Protein AF-A0A7J6S6G5-F1 (afdb_monomer_lite)

InterPro domains:
  IPR013087 Zinc finger C2H2-type [PF12874] (70-92)
  IPR013087 Zinc finger C2H2-type [PS00028] (72-93)
  IPR013087 Zinc finger C2H2-type [PS50157] (70-93)
  IPR013087 Zinc finger C2H2-type [SM00355] (70-93)
  IPR036236 Zinc finger C2H2 superfamily [SSF57667] (46-92)

pLDDT: mean 81.52, std 15.36, range [35.28, 95.06]

Foldseek 3Di:
DDDPDDDDDPPDDVDDPVVLVVLVVCCVPPNVVPDDPDCPPPPSHPVVRLCVQLVVQWDWADDVPDQIWIAGNVPGDIHNDPVVSVVCCSVPVSVRSHD

Secondary structure (DSSP, 8-state):
-------------SS-HHHHHHHHHHHHHHTGGGSPS--TT-TT-GGG-TTHHHHHTEEEE--TTS--EEEETTT--EESSHHHHHHHHHHH--GGG--

Structure (mmCIF, N/CA/C/O backbone):
data_AF-A0A7J6S6G5-F1
#
_entry.id   AF-A0A7J6S6G5-F1
#
loop_
_atom_site.group_PDB
_atom_site.id
_atom_site.type_symbol
_atom_site.label_atom_id
_atom_site.label_alt_id
_atom_site.label_comp_id
_atom_site.label_asym_id
_atom_site.label_entity_id
_atom_site.label_seq_id
_atom_site.pdbx_PDB_ins_code
_atom_site.Cartn_x
_atom_site.Cartn_y
_atom_site.Cartn_z
_atom_site.occupancy
_atom_site.B_iso_or_equiv
_atom_site.auth_seq_id
_atom_site.auth_comp_id
_atom_site.auth_asym_id
_atom_site.auth_atom_id
_atom_site.pdbx_PDB_model_num
ATOM 1 N N . MET A 1 1 ? -22.182 -30.661 12.945 1.00 35.28 1 MET A N 1
ATOM 2 C CA . MET A 1 1 ? -20.725 -30.632 12.694 1.00 35.28 1 MET A CA 1
ATOM 3 C C . MET A 1 1 ? -20.298 -29.187 12.521 1.00 35.28 1 MET A C 1
ATOM 5 O O . MET A 1 1 ? -20.645 -28.551 11.533 1.00 35.28 1 MET A O 1
ATOM 9 N N . SER A 1 2 ? -19.656 -28.654 13.553 1.00 39.12 2 SER A N 1
ATOM 10 C CA . SER A 1 2 ? -19.273 -27.253 13.703 1.00 39.12 2 SER A CA 1
ATOM 11 C C . SER A 1 2 ? -18.146 -26.888 12.735 1.00 39.12 2 SER A C 1
ATOM 13 O O . SER A 1 2 ? -17.039 -27.393 12.880 1.00 39.12 2 SER A O 1
ATOM 15 N N . HIS A 1 3 ? -18.412 -25.997 11.780 1.00 38.56 3 HIS A N 1
ATOM 16 C CA . HIS A 1 3 ? -17.368 -25.346 10.987 1.00 38.56 3 HIS A CA 1
ATOM 17 C C . HIS A 1 3 ? -17.272 -23.875 11.415 1.00 38.56 3 HIS A C 1
ATOM 19 O O . HIS A 1 3 ? -18.235 -23.126 11.230 1.00 38.56 3 HIS A O 1
ATOM 25 N N . PRO A 1 4 ? -16.157 -23.434 12.021 1.00 43.66 4 PRO A N 1
ATOM 26 C CA . PRO A 1 4 ? -15.964 -22.040 12.380 1.00 43.66 4 PRO A CA 1
ATOM 27 C C . PRO A 1 4 ? -15.517 -21.237 11.146 1.00 43.66 4 PRO A C 1
ATOM 29 O O . PRO A 1 4 ? -14.546 -21.590 10.491 1.00 43.66 4 PRO A O 1
ATOM 32 N N . ARG A 1 5 ? -16.255 -20.156 10.853 1.00 45.47 5 ARG A N 1
ATOM 33 C CA . ARG A 1 5 ? -15.902 -18.984 10.019 1.00 45.47 5 ARG A CA 1
ATOM 34 C C . ARG A 1 5 ? -14.916 -19.234 8.864 1.00 45.47 5 ARG A C 1
ATOM 36 O O . ARG A 1 5 ? -13.709 -19.064 9.008 1.00 45.47 5 ARG A O 1
ATOM 43 N N . GLY A 1 6 ? -15.475 -19.513 7.688 1.00 46.81 6 GLY A N 1
ATOM 44 C CA . GLY A 1 6 ? -14.751 -19.473 6.422 1.00 46.81 6 GLY A CA 1
ATOM 45 C C . GLY A 1 6 ? -14.297 -18.056 6.059 1.00 46.81 6 GLY A C 1
ATOM 46 O O . GLY A 1 6 ? -15.107 -17.139 5.945 1.00 46.81 6 GLY A O 1
ATOM 47 N N . TYR A 1 7 ? -12.995 -17.905 5.838 1.00 44.66 7 TYR A N 1
ATOM 48 C CA . TYR A 1 7 ? -12.431 -16.890 4.954 1.00 44.66 7 TYR A CA 1
ATOM 49 C C . TYR A 1 7 ? -11.289 -17.573 4.192 1.00 44.66 7 TYR A C 1
ATOM 51 O O . TYR A 1 7 ? -10.181 -17.704 4.705 1.00 44.66 7 TYR A O 1
ATOM 59 N N . SER A 1 8 ? -11.576 -18.110 3.002 1.00 51.06 8 SER A N 1
ATOM 60 C CA . SER A 1 8 ? -10.533 -18.618 2.109 1.00 51.06 8 SER A CA 1
ATOM 61 C C . SER A 1 8 ? -9.860 -17.423 1.443 1.00 51.06 8 SER A C 1
ATOM 63 O O . SER A 1 8 ? -10.502 -16.711 0.671 1.00 51.06 8 SER A O 1
ATOM 65 N N . TYR A 1 9 ? -8.587 -17.181 1.738 1.00 52.59 9 TYR A N 1
ATOM 66 C CA . TYR A 1 9 ? -7.818 -16.135 1.075 1.00 52.59 9 TYR A CA 1
ATOM 67 C C . TYR A 1 9 ? -6.739 -16.771 0.198 1.00 52.59 9 TYR A C 1
ATOM 69 O O . TYR A 1 9 ? -5.636 -17.056 0.652 1.00 52.59 9 TYR A O 1
ATOM 77 N N . THR A 1 10 ? -7.079 -17.041 -1.062 1.00 55.69 10 THR A N 1
ATOM 78 C CA . THR A 1 10 ? -6.125 -17.453 -2.098 1.00 55.69 10 THR A CA 1
ATOM 79 C C . THR A 1 10 ? -5.953 -16.308 -3.089 1.00 55.69 10 THR A C 1
ATOM 81 O O . THR A 1 10 ? -6.544 -16.315 -4.162 1.00 55.69 10 THR A O 1
ATOM 84 N N . PHE A 1 11 ? -5.141 -15.317 -2.731 1.00 54.75 11 PHE A N 1
ATOM 85 C CA . PHE A 1 11 ? -4.551 -14.391 -3.701 1.00 54.75 11 PHE A CA 1
ATOM 86 C C . PHE A 1 11 ? -3.042 -14.430 -3.518 1.00 54.75 11 PHE A C 1
ATOM 88 O O . PHE A 1 11 ? -2.425 -13.581 -2.881 1.00 54.75 11 PHE A O 1
ATOM 95 N N . GLN A 1 12 ? -2.450 -15.508 -4.023 1.00 59.81 12 GLN A N 1
ATOM 96 C CA . GLN A 1 12 ? -1.023 -15.757 -3.907 1.00 59.81 12 GLN A CA 1
ATOM 97 C C . GLN A 1 12 ? -0.307 -15.079 -5.081 1.00 59.81 12 GLN A C 1
ATOM 99 O O . GLN A 1 12 ? 0.031 -15.709 -6.081 1.00 59.81 12 GLN A O 1
ATOM 104 N N . HIS A 1 13 ? -0.109 -13.763 -4.980 1.00 66.00 13 HIS A N 1
ATOM 105 C CA . HIS A 1 13 ? 0.804 -13.053 -5.877 1.00 66.00 13 HIS A CA 1
ATOM 106 C C . HIS A 1 13 ? 2.224 -13.605 -5.699 1.00 66.00 13 HIS A C 1
ATOM 108 O O . HIS A 1 13 ? 2.631 -13.962 -4.592 1.00 66.00 13 HIS A O 1
ATOM 114 N N . ARG A 1 14 ? 2.997 -13.688 -6.793 1.00 74.00 14 ARG A N 1
ATOM 115 C CA . ARG A 1 14 ? 4.347 -14.284 -6.758 1.00 74.00 14 ARG A CA 1
ATOM 116 C C . ARG A 1 14 ? 5.344 -13.483 -5.912 1.00 74.00 14 ARG A C 1
ATOM 118 O O . ARG A 1 14 ? 6.322 -14.051 -5.436 1.00 74.00 14 ARG A O 1
ATOM 125 N N . CYS A 1 15 ? 5.110 -12.184 -5.725 1.00 81.62 15 CYS A N 1
ATOM 126 C CA . CYS A 1 15 ? 5.975 -11.316 -4.934 1.00 81.62 15 CYS A CA 1
ATOM 127 C C . CYS A 1 15 ? 5.529 -11.296 -3.467 1.00 81.62 15 CYS A C 1
ATOM 129 O O . CYS A 1 15 ? 4.449 -10.802 -3.143 1.00 81.62 15 CYS A O 1
ATOM 131 N N . ASN A 1 16 ? 6.374 -11.795 -2.562 1.00 88.25 16 ASN A N 1
ATOM 132 C CA . ASN A 1 16 ? 6.104 -11.738 -1.128 1.00 88.25 16 ASN A CA 1
ATOM 133 C C . ASN A 1 16 ? 6.202 -10.290 -0.619 1.00 88.25 16 ASN A C 1
ATOM 135 O O . ASN A 1 16 ? 7.257 -9.662 -0.706 1.00 88.25 16 ASN A O 1
ATOM 139 N N . ARG A 1 17 ? 5.114 -9.787 -0.032 1.00 87.44 17 ARG A N 1
ATOM 140 C CA . ARG A 1 17 ? 4.999 -8.411 0.470 1.00 87.44 17 ARG A CA 1
ATOM 141 C C . ARG A 1 17 ? 6.022 -8.059 1.551 1.00 87.44 17 ARG A C 1
ATOM 143 O O . ARG A 1 17 ? 6.647 -7.003 1.489 1.00 87.44 17 ARG A O 1
ATOM 150 N N . GLY A 1 18 ? 6.221 -8.939 2.533 1.00 89.88 18 GLY A N 1
ATOM 151 C CA . GLY A 1 18 ? 7.179 -8.715 3.622 1.00 89.88 18 GLY A CA 1
ATOM 152 C C . GLY A 1 18 ? 8.627 -8.656 3.123 1.00 89.88 18 GLY A C 1
ATOM 153 O O . GLY A 1 18 ? 9.409 -7.805 3.557 1.00 89.88 18 GLY A O 1
ATOM 154 N N . ILE A 1 19 ? 8.963 -9.513 2.155 1.00 90.19 19 ILE A N 1
ATOM 155 C CA . ILE A 1 19 ? 10.266 -9.495 1.483 1.00 90.19 19 ILE A CA 1
ATOM 156 C C . ILE A 1 19 ? 10.405 -8.223 0.645 1.00 90.19 19 ILE A C 1
ATOM 158 O O . ILE A 1 19 ? 11.401 -7.526 0.802 1.00 90.19 19 ILE A O 1
ATOM 162 N N . SER A 1 20 ? 9.407 -7.867 -0.170 1.00 91.31 20 SER A N 1
ATOM 163 C CA . SER A 1 20 ? 9.411 -6.626 -0.963 1.00 91.31 20 SER A CA 1
ATOM 164 C C . SER A 1 20 ? 9.632 -5.394 -0.082 1.00 91.31 20 SER A C 1
ATOM 166 O O . SER A 1 20 ? 10.512 -4.590 -0.378 1.00 91.31 20 SER A O 1
ATOM 168 N N . ARG A 1 21 ? 8.955 -5.288 1.071 1.00 92.25 21 ARG A N 1
ATOM 169 C CA . ARG A 1 21 ? 9.191 -4.194 2.030 1.00 92.25 21 ARG A CA 1
ATOM 170 C C . ARG A 1 21 ? 10.639 -4.155 2.522 1.00 92.25 21 ARG A C 1
ATOM 172 O O . ARG A 1 21 ? 11.208 -3.076 2.678 1.00 92.25 21 ARG A O 1
ATOM 179 N N . THR A 1 22 ? 11.229 -5.316 2.799 1.00 93.00 22 THR A N 1
ATOM 180 C CA . THR A 1 22 ? 12.635 -5.416 3.221 1.00 93.00 22 THR A CA 1
ATOM 181 C C . THR A 1 22 ? 13.577 -4.982 2.102 1.00 93.00 22 THR A C 1
ATOM 183 O O . THR A 1 22 ? 14.464 -4.165 2.339 1.00 93.00 22 THR A O 1
ATOM 186 N N . VAL A 1 23 ? 13.352 -5.475 0.883 1.00 92.12 23 VAL A N 1
ATOM 187 C CA . VAL A 1 23 ? 14.138 -5.125 -0.305 1.00 92.12 23 VAL A CA 1
ATOM 188 C C . VAL A 1 23 ? 14.061 -3.627 -0.578 1.00 92.12 23 VAL A C 1
ATOM 190 O O . VAL A 1 23 ? 15.111 -3.004 -0.688 1.00 92.12 23 VAL A O 1
ATOM 193 N N . ARG A 1 24 ? 12.866 -3.021 -0.574 1.00 91.81 24 ARG A N 1
ATOM 194 C CA . ARG A 1 24 ? 12.685 -1.572 -0.756 1.00 91.81 24 ARG A CA 1
ATOM 195 C C . ARG A 1 24 ? 13.535 -0.766 0.222 1.00 91.81 24 ARG A C 1
ATOM 197 O O . ARG A 1 24 ? 14.322 0.068 -0.198 1.00 91.81 24 ARG A O 1
ATOM 204 N N . LYS A 1 25 ? 13.480 -1.093 1.520 1.00 92.69 25 LYS A N 1
ATOM 205 C CA . LYS A 1 25 ? 14.299 -0.419 2.548 1.00 92.69 25 LYS A CA 1
ATOM 206 C C . LYS A 1 25 ? 15.804 -0.535 2.288 1.00 92.69 25 LYS A C 1
ATOM 208 O O . LYS A 1 25 ? 16.547 0.395 2.592 1.00 92.69 25 LYS A O 1
ATOM 213 N N . ILE A 1 26 ? 16.267 -1.681 1.784 1.00 93.00 26 ILE A N 1
ATOM 214 C CA . ILE A 1 26 ? 17.681 -1.896 1.447 1.00 93.00 26 ILE A CA 1
ATOM 215 C C . ILE A 1 26 ? 18.061 -1.084 0.208 1.00 93.00 26 ILE A C 1
ATOM 217 O O . ILE A 1 26 ? 19.122 -0.457 0.216 1.00 93.00 26 ILE A O 1
ATOM 221 N N . LEU A 1 27 ? 17.212 -1.085 -0.823 1.00 90.44 27 LEU A N 1
ATOM 222 C CA . LEU A 1 27 ? 17.428 -0.333 -2.055 1.00 90.44 27 LEU A CA 1
ATOM 223 C C . LEU A 1 27 ? 17.468 1.171 -1.773 1.00 90.44 27 LEU A C 1
ATOM 225 O O . LEU A 1 27 ? 18.475 1.802 -2.084 1.00 90.44 27 LEU A O 1
ATOM 229 N N . ASP A 1 28 ? 16.449 1.714 -1.104 1.00 89.88 28 ASP A N 1
ATOM 230 C CA . ASP A 1 28 ? 16.338 3.140 -0.766 1.00 89.88 28 ASP A CA 1
ATOM 231 C C . ASP A 1 28 ? 17.537 3.641 0.041 1.00 89.88 28 ASP A C 1
ATOM 233 O O . ASP A 1 28 ? 18.010 4.757 -0.155 1.00 89.88 28 ASP A O 1
ATOM 237 N N . ARG A 1 29 ? 18.043 2.817 0.965 1.00 91.56 29 ARG A N 1
ATOM 238 C CA . ARG A 1 29 ? 19.132 3.217 1.859 1.00 91.56 29 ARG A CA 1
ATOM 239 C C . ARG A 1 29 ? 20.513 3.089 1.223 1.00 91.56 29 ARG A C 1
ATOM 241 O O . ARG A 1 29 ? 21.370 3.924 1.495 1.00 91.56 29 ARG A O 1
ATOM 248 N N . ASN A 1 30 ? 20.758 2.018 0.469 1.00 90.06 30 ASN A N 1
ATOM 249 C CA . ASN A 1 30 ? 22.124 1.618 0.110 1.00 90.06 30 ASN A CA 1
ATOM 250 C C . ASN A 1 30 ? 22.411 1.665 -1.390 1.00 90.06 30 ASN A C 1
ATOM 252 O O . ASN A 1 30 ? 23.577 1.689 -1.769 1.00 90.06 30 ASN A O 1
ATOM 256 N N . VAL A 1 31 ? 21.380 1.613 -2.233 1.00 87.94 31 VAL A N 1
ATOM 257 C CA . VAL A 1 31 ? 21.543 1.422 -3.678 1.00 87.94 31 VAL A CA 1
ATOM 258 C C . VAL A 1 31 ? 21.090 2.664 -4.433 1.00 87.94 31 VAL A C 1
ATOM 260 O O . VAL A 1 31 ? 21.899 3.279 -5.119 1.00 87.94 31 VAL A O 1
ATOM 263 N N . LEU A 1 32 ? 19.831 3.078 -4.262 1.00 85.00 32 LEU A N 1
ATOM 264 C CA . LEU A 1 32 ? 19.240 4.181 -5.024 1.00 85.00 32 LEU A CA 1
ATOM 265 C C . LEU A 1 32 ? 19.993 5.518 -4.892 1.00 85.00 32 LEU A C 1
ATOM 267 O O . LEU A 1 32 ? 20.186 6.154 -5.924 1.00 85.00 32 LEU A O 1
ATOM 271 N N . PRO A 1 33 ? 20.497 5.940 -3.712 1.00 87.94 33 PRO A N 1
ATOM 272 C CA . PRO A 1 33 ? 21.197 7.223 -3.586 1.00 87.94 33 PRO A CA 1
ATOM 273 C C . PRO A 1 33 ? 22.500 7.325 -4.393 1.00 87.94 33 PRO A C 1
ATOM 275 O O . PRO A 1 33 ? 22.999 8.425 -4.603 1.00 87.94 33 PRO A O 1
ATOM 278 N N . GLY A 1 34 ? 23.081 6.191 -4.801 1.00 82.81 34 GLY A N 1
ATOM 279 C CA . GLY A 1 34 ? 24.333 6.137 -5.560 1.00 82.81 34 GLY A CA 1
ATOM 280 C C . GLY A 1 34 ? 24.150 5.887 -7.056 1.00 82.81 34 GLY A C 1
ATOM 281 O O . GLY A 1 34 ? 25.147 5.760 -7.766 1.00 82.81 34 GLY A O 1
ATOM 282 N N . LEU A 1 35 ? 22.910 5.764 -7.537 1.00 79.94 35 LEU A N 1
ATOM 283 C CA . LEU A 1 35 ? 22.640 5.440 -8.931 1.00 79.94 35 LEU A CA 1
ATOM 284 C C . LEU A 1 35 ? 22.464 6.700 -9.794 1.00 79.94 35 LEU A C 1
ATOM 286 O O . LEU A 1 35 ? 21.868 7.677 -9.343 1.00 79.94 35 LEU A O 1
ATOM 290 N N . PRO A 1 36 ? 22.949 6.685 -11.048 1.00 76.31 36 PRO A N 1
ATOM 291 C CA . PRO A 1 36 ? 22.670 7.754 -11.995 1.00 76.31 36 PRO A CA 1
ATOM 292 C C . PRO A 1 36 ? 21.196 7.718 -12.431 1.00 76.31 36 PRO A C 1
ATOM 294 O O . PRO A 1 36 ? 20.646 6.659 -12.739 1.00 76.31 36 PRO A O 1
ATOM 297 N N . GLU A 1 37 ? 20.564 8.888 -12.489 1.00 71.38 37 GLU A N 1
ATOM 298 C CA . GLU A 1 37 ? 19.249 9.079 -13.113 1.00 71.38 37 GLU A CA 1
ATOM 299 C C . GLU A 1 37 ? 19.345 8.849 -14.644 1.00 71.38 37 GLU A C 1
ATOM 301 O O . GLU A 1 37 ? 20.311 9.337 -15.243 1.00 71.38 37 GLU A O 1
ATOM 306 N N . PRO A 1 38 ? 18.375 8.199 -15.334 1.00 71.06 38 PRO A N 1
ATOM 307 C CA . PRO A 1 38 ? 17.180 7.503 -14.843 1.00 71.06 38 PRO A CA 1
ATOM 308 C C . PRO A 1 38 ? 17.243 5.959 -14.974 1.00 71.06 38 PRO A C 1
ATOM 310 O O . PRO A 1 38 ? 17.724 5.396 -15.957 1.00 71.06 38 PRO A O 1
ATOM 313 N N . LEU A 1 39 ? 16.637 5.253 -14.011 1.00 70.94 39 LEU A N 1
ATOM 314 C CA . LEU A 1 39 ? 16.650 3.784 -13.871 1.00 70.94 39 LEU A CA 1
ATOM 315 C C . LEU A 1 39 ? 15.625 3.029 -14.737 1.00 70.94 39 LEU A C 1
ATOM 317 O O . LEU A 1 39 ? 15.224 1.922 -14.384 1.00 70.94 39 LEU A O 1
ATOM 321 N N . GLN A 1 40 ? 15.192 3.594 -15.866 1.00 67.44 40 GLN A N 1
ATOM 322 C CA . GLN A 1 40 ? 14.033 3.103 -16.636 1.00 67.44 40 GLN A CA 1
ATOM 323 C C . GLN A 1 40 ? 14.142 1.634 -17.081 1.00 67.44 40 GLN A C 1
ATOM 325 O O . GLN A 1 40 ? 13.129 0.953 -17.189 1.00 67.44 40 GLN A O 1
ATOM 330 N N . THR A 1 41 ? 15.355 1.123 -17.303 1.00 77.50 41 THR A N 1
ATOM 331 C CA . THR A 1 41 ? 15.605 -0.279 -17.690 1.00 77.50 41 THR A CA 1
ATOM 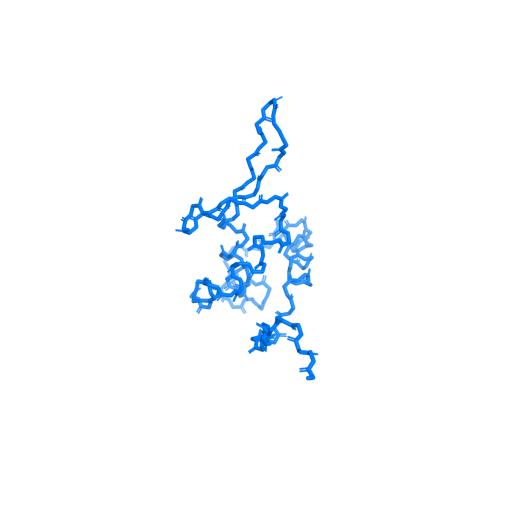332 C C . THR A 1 41 ? 16.125 -1.149 -16.542 1.00 77.50 41 THR A C 1
ATOM 334 O O . THR A 1 41 ? 16.336 -2.349 -16.716 1.00 77.50 41 THR A O 1
ATOM 337 N N . CYS A 1 42 ? 16.357 -0.570 -15.362 1.00 81.12 42 CYS A N 1
ATOM 338 C CA . CYS A 1 42 ? 16.926 -1.289 -14.233 1.00 81.12 42 CYS A CA 1
ATOM 339 C C . CYS A 1 42 ? 15.871 -2.187 -13.584 1.00 81.12 42 CYS A C 1
ATOM 341 O O . CYS A 1 42 ? 14.806 -1.725 -13.179 1.00 81.12 42 CYS A O 1
ATOM 343 N N . VAL A 1 43 ? 16.200 -3.467 -13.391 1.00 82.50 43 VAL A N 1
ATOM 344 C CA . VAL A 1 43 ? 15.337 -4.421 -12.670 1.00 82.50 43 VAL A CA 1
ATOM 345 C C . VAL A 1 43 ? 15.032 -3.935 -11.250 1.00 82.50 43 VAL A C 1
ATOM 347 O O . VAL A 1 43 ? 13.926 -4.135 -10.757 1.00 82.50 43 VAL A O 1
ATOM 350 N N . LEU A 1 44 ? 15.979 -3.240 -10.615 1.00 80.19 44 LEU A N 1
ATOM 351 C CA . LEU A 1 44 ? 15.834 -2.685 -9.265 1.00 80.19 44 LEU A CA 1
ATOM 352 C C . LEU A 1 44 ? 15.189 -1.291 -9.243 1.00 80.19 44 LEU A C 1
ATOM 354 O O . LEU A 1 44 ? 15.214 -0.629 -8.207 1.00 80.19 44 LEU A O 1
ATOM 358 N N . SER A 1 45 ? 14.644 -0.824 -10.368 1.00 84.06 45 SER A N 1
ATOM 359 C CA . SER A 1 45 ? 13.920 0.444 -10.416 1.00 84.06 45 SER A CA 1
ATOM 360 C C . SER A 1 45 ? 12.737 0.427 -9.439 1.00 84.06 45 SER A C 1
ATOM 362 O O . SER A 1 45 ? 11.990 -0.557 -9.427 1.00 84.06 45 SER A O 1
ATOM 364 N N . PRO A 1 46 ? 12.505 1.508 -8.667 1.00 83.56 46 PRO A N 1
ATOM 365 C CA . PRO A 1 46 ? 11.340 1.625 -7.786 1.00 83.56 46 PRO A CA 1
ATOM 366 C C . PRO A 1 46 ? 9.999 1.406 -8.496 1.00 83.56 46 PRO A C 1
ATOM 368 O O . PRO A 1 46 ? 9.042 0.968 -7.864 1.00 83.56 46 PRO A O 1
ATOM 371 N N . GLY A 1 47 ? 9.936 1.664 -9.808 1.00 83.12 47 GLY A N 1
ATOM 372 C CA . GLY A 1 47 ? 8.743 1.416 -10.623 1.00 83.12 47 GLY A CA 1
ATOM 373 C C . GLY A 1 47 ? 8.377 -0.065 -10.779 1.00 83.12 47 GLY A C 1
ATOM 374 O O . GLY A 1 47 ? 7.231 -0.371 -11.070 1.00 83.12 47 GLY A O 1
ATOM 375 N N . ASN A 1 48 ? 9.307 -0.995 -10.537 1.00 86.88 48 ASN A N 1
ATOM 376 C CA . ASN A 1 48 ? 9.025 -2.437 -10.590 1.00 86.88 48 ASN A CA 1
ATOM 377 C C . ASN A 1 48 ? 8.479 -2.988 -9.261 1.00 86.88 48 ASN A C 1
ATOM 379 O O . ASN A 1 48 ? 8.220 -4.188 -9.132 1.00 86.88 48 ASN A O 1
ATOM 383 N N . ASP A 1 49 ? 8.345 -2.143 -8.239 1.00 89.56 49 ASP A N 1
ATOM 384 C CA . ASP A 1 49 ? 7.891 -2.558 -6.923 1.00 89.56 49 ASP A CA 1
ATOM 385 C C . ASP A 1 49 ? 6.363 -2.520 -6.801 1.00 89.56 49 ASP A C 1
ATOM 387 O O . ASP A 1 49 ? 5.769 -1.544 -6.350 1.00 89.56 49 ASP A O 1
ATOM 391 N N . ILE A 1 50 ? 5.756 -3.659 -7.129 1.00 89.00 50 ILE A N 1
ATOM 392 C CA . ILE A 1 50 ? 4.311 -3.951 -7.076 1.00 89.00 50 ILE A CA 1
ATOM 393 C C . ILE A 1 50 ? 3.661 -3.511 -5.748 1.00 89.00 50 ILE A C 1
ATOM 395 O O . ILE A 1 50 ? 2.520 -3.068 -5.697 1.00 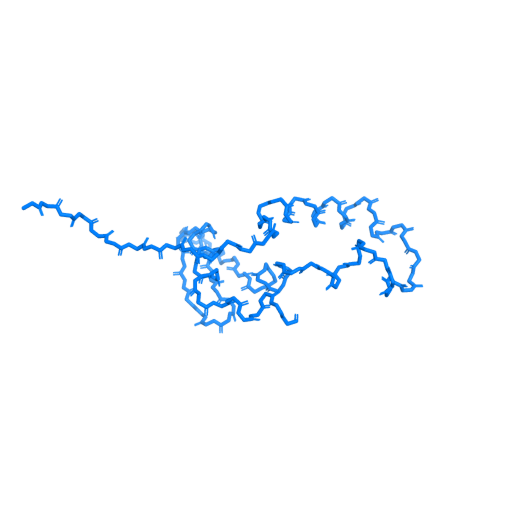89.00 50 ILE A O 1
ATOM 399 N N . TRP A 1 51 ? 4.361 -3.622 -4.616 1.00 91.44 51 TRP A N 1
ATOM 400 C CA . TRP A 1 51 ? 3.765 -3.283 -3.318 1.00 91.44 51 TRP A CA 1
ATOM 401 C C . TRP A 1 51 ? 3.984 -1.828 -2.907 1.00 91.44 51 TRP A C 1
ATOM 403 O O . TRP A 1 51 ? 3.500 -1.422 -1.846 1.00 91.44 51 TRP A O 1
ATOM 413 N N . SER A 1 52 ? 4.702 -1.049 -3.715 1.00 91.12 52 SER A N 1
ATOM 414 C CA . SER A 1 52 ? 4.999 0.354 -3.440 1.00 91.12 52 SER A CA 1
ATOM 415 C C . SER A 1 52 ? 3.727 1.195 -3.271 1.00 91.12 52 SER A C 1
ATOM 417 O O . SER A 1 52 ? 3.614 1.850 -2.229 1.00 91.12 52 SER A O 1
ATOM 419 N N . PRO A 1 53 ? 2.709 1.116 -4.156 1.00 92.12 53 PRO A N 1
ATOM 420 C CA . PRO A 1 53 ? 1.488 1.913 -4.007 1.00 92.12 53 PRO A CA 1
ATOM 421 C C . PRO A 1 53 ? 0.723 1.593 -2.718 1.00 92.12 53 PRO A C 1
ATOM 423 O O . PRO A 1 53 ? 0.266 2.491 -2.010 1.00 92.12 53 PRO A O 1
ATOM 426 N N . HIS A 1 54 ? 0.648 0.312 -2.336 1.00 92.12 54 HIS A N 1
ATOM 427 C CA . HIS A 1 54 ? -0.007 -0.080 -1.086 1.00 92.12 54 HIS A CA 1
ATOM 428 C C . HIS A 1 54 ? 0.675 0.518 0.146 1.00 92.12 54 HIS A C 1
ATOM 430 O O . HIS A 1 54 ? 0.009 0.806 1.135 1.00 92.12 54 HIS A O 1
ATOM 436 N N . GLU A 1 55 ? 2.004 0.592 0.138 1.00 92.38 55 GLU A N 1
ATOM 437 C CA . GLU A 1 55 ? 2.799 1.054 1.277 1.00 92.38 55 GLU A CA 1
ATOM 438 C C . GLU A 1 55 ? 2.757 2.582 1.380 1.00 92.38 55 GLU A C 1
ATOM 440 O O . GLU A 1 55 ? 2.620 3.107 2.482 1.00 92.38 55 GLU A O 1
ATOM 445 N N . GLN A 1 56 ? 2.745 3.280 0.241 1.00 92.56 56 GLN A N 1
ATOM 446 C CA . GLN A 1 56 ? 2.517 4.726 0.166 1.00 92.56 56 GLN A CA 1
ATOM 447 C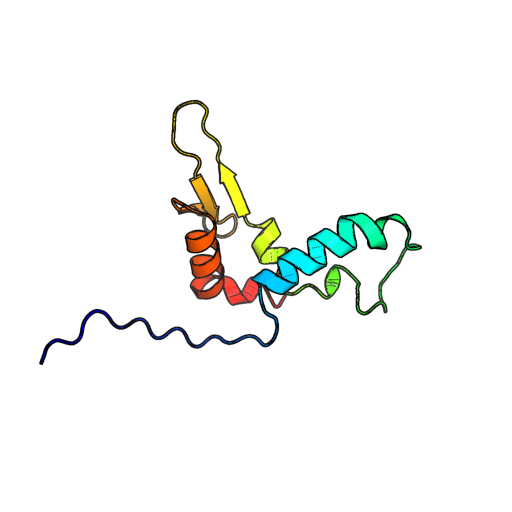 C . GLN A 1 56 ? 1.109 5.123 0.632 1.00 92.56 56 GLN A C 1
ATOM 449 O O . GLN A 1 56 ? 0.931 6.163 1.260 1.00 92.56 56 GLN A O 1
ATOM 454 N N . ALA A 1 57 ? 0.108 4.272 0.392 1.00 92.88 57 ALA A N 1
ATOM 455 C CA . ALA A 1 57 ? -1.262 4.503 0.837 1.00 92.88 57 ALA A CA 1
ATOM 456 C C . ALA A 1 57 ? -1.487 4.229 2.337 1.00 92.88 57 ALA A C 1
ATOM 458 O O . ALA A 1 57 ? -2.617 4.344 2.813 1.00 92.88 57 ALA A O 1
ATOM 459 N N . LYS A 1 58 ? -0.471 3.841 3.116 1.00 92.81 58 LYS A N 1
ATOM 460 C CA . LYS A 1 58 ? -0.629 3.671 4.566 1.00 92.81 58 LYS A CA 1
ATOM 461 C C . LYS A 1 58 ? -0.475 4.996 5.287 1.00 92.81 58 LYS A C 1
ATOM 463 O O . LYS A 1 58 ? 0.550 5.660 5.182 1.00 92.81 58 LYS A O 1
ATOM 468 N N . VAL A 1 59 ? -1.441 5.307 6.139 1.00 93.56 59 VAL A N 1
ATOM 469 C CA . VAL A 1 59 ? -1.377 6.479 7.010 1.00 93.56 59 VAL A CA 1
ATOM 470 C C . VAL A 1 59 ? -1.243 6.019 8.456 1.00 93.56 59 VAL A C 1
ATOM 472 O O . VAL A 1 59 ? -2.099 5.303 8.979 1.00 93.56 59 VAL A O 1
ATOM 475 N N . TRP A 1 60 ? -0.155 6.415 9.115 1.00 91.88 60 TRP A N 1
ATOM 476 C CA . TRP A 1 60 ? 0.045 6.159 10.539 1.00 91.88 60 TRP A CA 1
ATOM 477 C C . TRP A 1 60 ? -0.433 7.350 11.366 1.00 91.88 60 TRP A C 1
ATOM 479 O O . TRP A 1 60 ? 0.189 8.410 11.401 1.00 91.88 60 TRP A O 1
ATOM 489 N N . ASN A 1 61 ? -1.537 7.146 12.075 1.00 87.94 61 ASN A N 1
ATOM 490 C CA . ASN A 1 61 ? -2.171 8.153 12.908 1.00 87.94 61 ASN A CA 1
ATOM 491 C C . ASN A 1 61 ? -1.737 7.959 14.366 1.00 87.94 61 ASN A C 1
ATOM 493 O O . ASN A 1 61 ? -2.339 7.187 15.121 1.00 87.94 61 ASN A O 1
ATOM 497 N N . ARG A 1 62 ? -0.684 8.675 14.783 1.00 81.75 62 ARG A N 1
ATOM 498 C CA . ARG A 1 62 ? -0.265 8.754 16.192 1.00 81.75 62 ARG A CA 1
ATOM 499 C C . ARG A 1 62 ? -0.964 9.922 16.887 1.00 81.75 62 ARG A C 1
ATOM 501 O O . ARG A 1 62 ? -0.404 11.007 17.017 1.00 81.75 62 ARG A O 1
ATOM 508 N N . ALA A 1 63 ? -2.189 9.712 17.353 1.00 76.44 63 ALA A N 1
ATOM 509 C CA . ALA A 1 63 ? -2.845 10.707 18.196 1.00 76.44 63 ALA A CA 1
ATOM 510 C C . ALA A 1 63 ? -2.152 10.781 19.573 1.00 76.44 63 ALA A C 1
ATOM 512 O O . ALA A 1 63 ? -1.841 9.761 20.183 1.00 76.44 63 ALA A O 1
ATOM 513 N N . LYS A 1 64 ? -1.890 12.004 20.062 1.00 62.47 6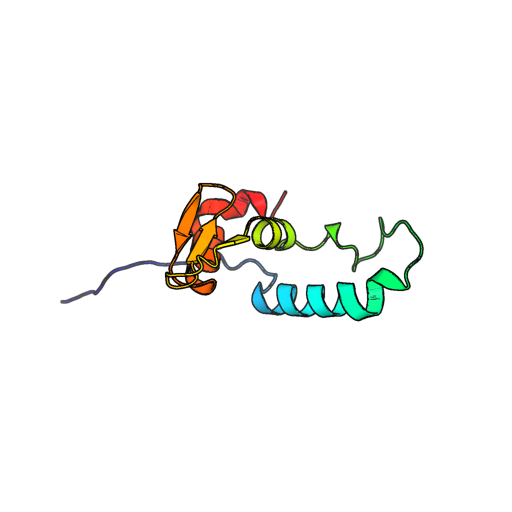4 LYS A N 1
ATOM 514 C CA . LYS A 1 64 ? -1.103 12.277 21.288 1.00 62.47 64 LYS A CA 1
ATOM 515 C C . LYS A 1 64 ? -1.680 11.645 22.566 1.00 62.47 64 LYS A C 1
ATOM 517 O O . LYS A 1 64 ? -0.955 11.527 23.546 1.00 62.47 64 LYS A O 1
ATOM 522 N N . GLN A 1 65 ? -2.960 11.269 22.558 1.00 67.56 65 GLN A N 1
ATOM 523 C CA . GLN A 1 65 ? -3.701 10.763 23.722 1.00 67.56 65 GLN A CA 1
ATOM 524 C C . GLN A 1 65 ? -4.435 9.434 23.453 1.00 67.56 65 GLN A C 1
ATOM 526 O O . GLN A 1 65 ? -5.149 8.952 24.327 1.00 67.56 65 GLN A O 1
ATOM 531 N N . SER A 1 66 ? -4.274 8.818 22.274 1.00 68.94 66 SER A N 1
ATOM 532 C CA . SER A 1 66 ? -4.908 7.534 21.939 1.00 68.94 66 SER A CA 1
ATOM 533 C C . SER A 1 66 ? -3.898 6.531 21.393 1.00 68.94 66 SER A C 1
ATOM 535 O O . SER A 1 66 ? -2.798 6.893 20.973 1.00 68.94 66 SER A O 1
ATOM 537 N N . ALA A 1 67 ? -4.278 5.250 21.375 1.00 79.75 67 ALA A N 1
ATOM 538 C CA . ALA A 1 67 ? -3.484 4.221 20.716 1.00 79.75 67 ALA A CA 1
ATOM 539 C C . ALA A 1 67 ? -3.203 4.624 19.259 1.00 79.75 67 ALA A C 1
ATOM 541 O O . ALA A 1 67 ? -4.075 5.176 18.580 1.00 79.75 67 ALA A O 1
ATOM 542 N N . ALA A 1 68 ? -1.980 4.366 18.793 1.00 84.25 68 ALA A N 1
ATOM 543 C CA . ALA A 1 68 ? -1.621 4.614 17.407 1.00 84.25 68 ALA A CA 1
ATOM 544 C C . ALA A 1 68 ? -2.481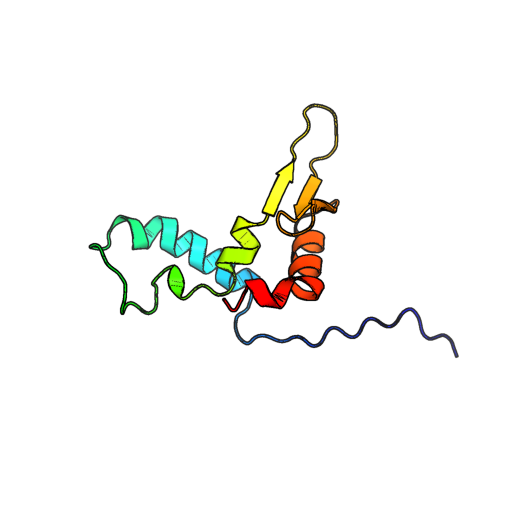 3.736 16.490 1.00 84.25 68 ALA A C 1
ATOM 546 O O . ALA A 1 68 ? -2.621 2.535 16.729 1.00 84.25 68 ALA A O 1
ATOM 547 N N . THR A 1 69 ? -3.051 4.335 15.448 1.00 91.69 69 THR A N 1
ATOM 548 C CA . THR A 1 69 ? -3.909 3.634 14.490 1.00 91.69 69 THR A CA 1
ATOM 549 C C . THR A 1 69 ? -3.336 3.712 13.085 1.00 91.69 69 THR A C 1
ATOM 551 O O . THR A 1 69 ? -2.524 4.579 12.764 1.00 91.69 69 THR A O 1
ATOM 554 N N . TRP A 1 70 ? -3.750 2.766 12.254 1.00 94.56 70 TRP A N 1
ATOM 555 C CA . TRP A 1 70 ? -3.357 2.663 10.858 1.00 94.56 70 TRP A CA 1
ATOM 556 C C . TRP A 1 70 ? -4.569 2.914 9.988 1.00 94.56 70 TRP A C 1
ATOM 558 O O . TRP A 1 70 ? -5.596 2.278 10.185 1.00 94.56 70 TRP A O 1
ATOM 568 N N . GLN A 1 71 ? -4.472 3.818 9.031 1.00 94.44 71 GLN A N 1
ATOM 569 C CA . GLN A 1 71 ? -5.568 4.159 8.144 1.00 94.44 71 GLN A CA 1
ATOM 570 C C . GLN A 1 71 ? -5.210 3.820 6.699 1.00 94.44 71 GLN A C 1
ATOM 572 O O . GLN A 1 71 ? -4.092 4.056 6.244 1.00 94.44 71 GLN A O 1
ATOM 577 N N . CYS A 1 72 ? -6.177 3.245 5.990 1.00 95.06 72 CYS A N 1
ATOM 578 C CA . CYS A 1 72 ? -6.111 3.049 4.552 1.00 95.06 72 CYS A CA 1
ATOM 579 C C . CYS A 1 72 ? -6.282 4.400 3.857 1.00 95.06 72 CYS A C 1
ATOM 581 O O . CYS A 1 72 ? -7.333 5.021 3.979 1.00 95.06 72 CYS A O 1
ATOM 583 N N . GLY A 1 73 ? -5.278 4.839 3.109 1.00 93.31 73 GLY A N 1
ATOM 584 C CA . GLY A 1 73 ? -5.320 6.064 2.311 1.00 93.31 73 GLY A CA 1
ATOM 585 C C . GLY A 1 73 ? -6.208 5.967 1.070 1.00 93.31 73 GLY A C 1
ATOM 586 O O . GLY A 1 73 ? -6.570 6.996 0.520 1.00 93.31 73 GLY A O 1
ATOM 587 N N . VAL A 1 74 ? -6.605 4.755 0.657 1.00 93.31 74 VAL A N 1
ATOM 588 C CA . VAL A 1 74 ? -7.502 4.542 -0.494 1.00 93.31 74 VAL A CA 1
ATOM 589 C C . VAL A 1 74 ? -8.965 4.756 -0.104 1.00 93.31 74 VAL A C 1
ATOM 591 O O . VAL A 1 74 ? -9.681 5.501 -0.761 1.00 93.31 74 VAL A O 1
ATOM 594 N N . CYS A 1 75 ? -9.428 4.111 0.975 1.00 93.56 75 CYS A N 1
ATOM 595 C CA . CYS A 1 75 ? -10.841 4.135 1.380 1.00 93.56 75 CYS A CA 1
ATOM 596 C C . CYS A 1 75 ? -11.110 4.752 2.763 1.00 93.56 75 CYS A C 1
ATOM 598 O O . CYS A 1 75 ? -12.253 4.785 3.214 1.00 93.56 75 CYS A O 1
ATOM 600 N N . GLY A 1 76 ? -10.076 5.195 3.478 1.00 92.06 76 GLY A N 1
ATOM 601 C CA . GLY A 1 76 ? -10.195 5.882 4.766 1.00 92.06 76 GLY A CA 1
ATOM 602 C C . GLY A 1 76 ? -10.439 4.986 5.985 1.00 92.06 76 GLY A C 1
ATOM 603 O O . GLY A 1 76 ? -10.502 5.508 7.100 1.00 92.06 76 GLY A O 1
ATOM 604 N N . LYS A 1 77 ? -10.559 3.658 5.830 1.00 93.12 77 LYS A N 1
ATOM 605 C CA . LYS A 1 77 ? -10.791 2.729 6.956 1.00 93.12 77 LYS A CA 1
ATOM 606 C C . LYS A 1 77 ? -9.630 2.720 7.945 1.00 93.12 77 LYS A C 1
ATOM 608 O O . LYS A 1 77 ? -8.472 2.695 7.540 1.00 93.12 77 LYS A O 1
ATOM 613 N N . VAL A 1 78 ? -9.954 2.666 9.237 1.00 93.56 78 VAL A N 1
ATOM 614 C CA . VAL A 1 78 ? -8.980 2.672 10.337 1.00 93.56 78 VAL A CA 1
ATOM 615 C C . VAL A 1 78 ? -8.861 1.283 10.964 1.00 93.56 78 VAL A C 1
ATOM 617 O O . VAL A 1 78 ? -9.848 0.587 11.193 1.00 93.56 78 VAL A O 1
ATOM 620 N N . PHE A 1 79 ? -7.631 0.894 11.271 1.00 93.94 79 PHE A N 1
ATOM 621 C CA . PHE A 1 79 ? -7.218 -0.400 11.782 1.00 93.94 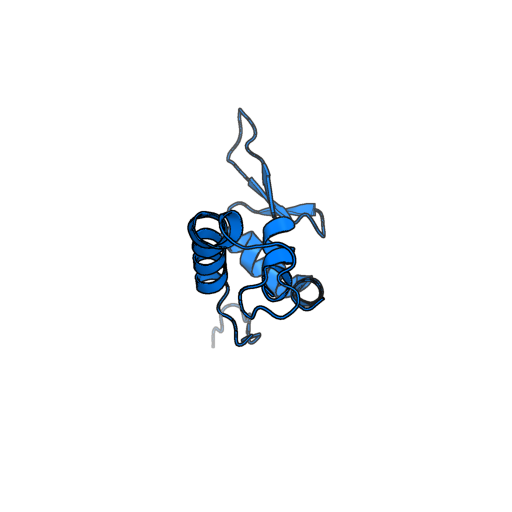79 PHE A CA 1
ATOM 622 C C . PHE A 1 79 ? -6.341 -0.220 13.020 1.00 93.94 79 PHE A C 1
ATOM 624 O O . PHE A 1 79 ? -5.590 0.745 13.165 1.00 93.94 79 PHE A O 1
ATOM 631 N N . LYS A 1 80 ? -6.407 -1.204 13.918 1.00 90.38 80 LYS A N 1
ATOM 632 C CA . LYS A 1 80 ? -5.628 -1.223 15.165 1.00 90.38 80 LYS A CA 1
ATOM 633 C C . LYS A 1 80 ? -4.151 -1.581 14.977 1.00 90.38 80 LYS A C 1
ATOM 635 O O . LYS A 1 80 ? -3.357 -1.372 15.885 1.00 90.38 80 LYS A O 1
ATOM 640 N N . SER A 1 81 ? -3.778 -2.173 13.843 1.00 92.00 81 SER A N 1
ATOM 641 C CA . SER A 1 81 ? -2.389 -2.515 13.538 1.00 92.00 81 SER A CA 1
ATOM 642 C C . SER A 1 81 ? -2.129 -2.499 12.038 1.00 92.00 81 SER A C 1
ATOM 644 O O . SER A 1 81 ? -3.050 -2.655 11.233 1.00 92.00 81 SER A O 1
ATOM 646 N N . GLU A 1 82 ? -0.853 -2.355 11.686 1.00 92.81 82 GLU A N 1
ATOM 647 C CA . GLU A 1 82 ? -0.386 -2.343 10.302 1.00 92.81 82 GLU A CA 1
ATOM 648 C C . GLU A 1 82 ? -0.729 -3.647 9.578 1.00 92.81 82 GLU A C 1
ATOM 650 O O . GLU A 1 82 ? -1.169 -3.622 8.439 1.00 92.81 82 GLU A O 1
ATOM 655 N N . HIS A 1 83 ? -0.613 -4.783 10.272 1.00 91.81 83 HIS A N 1
ATOM 656 C CA . HIS A 1 83 ? -0.913 -6.100 9.713 1.00 91.81 83 HIS A CA 1
ATOM 657 C C . HIS A 1 83 ? -2.364 -6.225 9.219 1.00 91.81 83 HIS A C 1
ATOM 659 O O . HIS A 1 83 ? -2.608 -6.781 8.152 1.00 91.81 83 HIS A O 1
ATOM 665 N N . TYR A 1 84 ? -3.338 -5.686 9.963 1.00 93.25 84 TYR A N 1
ATOM 666 C CA . TYR A 1 84 ? -4.737 -5.715 9.522 1.00 93.25 84 TYR A CA 1
ATOM 667 C C . TYR A 1 84 ? -5.001 -4.754 8.364 1.00 93.25 84 TYR A C 1
ATOM 669 O O . TYR A 1 84 ? -5.844 -5.051 7.520 1.00 93.25 84 TYR A O 1
ATOM 677 N N . LEU A 1 85 ? -4.281 -3.631 8.312 1.00 94.62 85 LEU A N 1
ATOM 678 C CA . LEU A 1 85 ? -4.315 -2.751 7.152 1.00 94.62 85 LEU A CA 1
ATOM 679 C C . LEU A 1 85 ? -3.716 -3.458 5.927 1.00 94.62 85 LEU A C 1
ATOM 681 O O . LEU A 1 85 ? -4.336 -3.443 4.875 1.00 94.62 85 LEU A O 1
ATOM 685 N N . ASP A 1 86 ? -2.577 -4.138 6.064 1.00 92.25 86 ASP A N 1
ATOM 686 C CA . ASP A 1 86 ? -1.964 -4.923 4.985 1.00 92.25 86 ASP A CA 1
ATOM 687 C C . ASP A 1 86 ? -2.933 -5.970 4.423 1.00 92.25 86 ASP A C 1
ATOM 689 O O . ASP A 1 86 ? -3.212 -5.964 3.227 1.00 92.25 86 ASP A O 1
ATOM 693 N N . LEU A 1 87 ? -3.542 -6.784 5.292 1.00 91.62 87 LEU A N 1
ATOM 694 C CA . LEU A 1 87 ? -4.547 -7.772 4.887 1.00 91.62 87 LEU A CA 1
ATOM 695 C C . LEU A 1 87 ? -5.767 -7.125 4.208 1.00 91.62 87 LEU A C 1
ATOM 697 O O . LEU A 1 87 ? -6.355 -7.678 3.276 1.00 91.62 87 LEU A O 1
ATOM 701 N N . HIS A 1 88 ? -6.182 -5.949 4.676 1.00 93.81 88 HIS A N 1
ATOM 702 C CA . HIS A 1 88 ? -7.258 -5.199 4.041 1.00 93.81 88 HIS A CA 1
ATOM 703 C C . HIS A 1 88 ? -6.877 -4.744 2.629 1.00 93.81 88 HIS A C 1
ATOM 705 O O . HIS A 1 88 ? -7.676 -4.925 1.713 1.00 93.81 88 HIS A O 1
ATOM 711 N N . MET A 1 89 ? -5.677 -4.192 2.454 1.00 92.00 89 MET A N 1
ATOM 712 C CA . MET A 1 89 ? -5.185 -3.743 1.153 1.00 92.00 89 MET A CA 1
ATOM 713 C C . MET A 1 89 ? -5.084 -4.922 0.186 1.00 92.00 89 MET A C 1
ATOM 715 O O . MET A 1 89 ? -5.562 -4.839 -0.937 1.00 92.00 89 MET A O 1
ATOM 719 N N . GLU A 1 90 ? -4.570 -6.056 0.661 1.00 89.00 90 GLU A N 1
ATOM 720 C CA . GLU A 1 90 ? -4.503 -7.285 -0.123 1.00 89.00 90 GLU A CA 1
ATOM 721 C C . GLU A 1 90 ? -5.895 -7.830 -0.491 1.00 89.00 90 GLU A C 1
ATOM 723 O O . GLU A 1 90 ? -6.116 -8.339 -1.575 1.00 89.00 90 GLU A O 1
ATOM 728 N N . SER A 1 91 ? -6.902 -7.697 0.366 1.00 89.69 91 SER A N 1
ATOM 729 C CA . SER A 1 91 ? -8.229 -8.251 0.050 1.00 89.69 91 SER A CA 1
ATOM 730 C C . SER A 1 91 ? -9.156 -7.313 -0.722 1.00 89.69 91 SER A C 1
ATOM 732 O O . SER A 1 91 ? -10.141 -7.786 -1.295 1.00 89.69 91 SER A O 1
ATOM 734 N N . LYS A 1 92 ? -8.922 -5.996 -0.678 1.00 91.00 92 LYS A N 1
ATOM 735 C CA . LYS A 1 92 ? -9.872 -4.984 -1.179 1.00 91.00 92 LYS A CA 1
ATOM 736 C C . LYS A 1 92 ? -9.293 -3.983 -2.163 1.00 91.00 92 LYS A C 1
ATOM 738 O O . LYS A 1 92 ? -10.087 -3.317 -2.815 1.00 91.00 92 LYS A O 1
ATOM 743 N N . HIS A 1 93 ? -7.974 -3.875 -2.241 1.00 90.75 93 HIS A N 1
ATOM 744 C CA . HIS A 1 93 ? -7.288 -2.852 -3.020 1.00 90.75 93 HIS A CA 1
ATOM 745 C C . HIS A 1 93 ? -6.125 -3.457 -3.816 1.00 90.75 93 HIS A C 1
ATOM 747 O O . HIS A 1 93 ? -5.090 -2.834 -3.943 1.00 90.75 93 HIS A O 1
ATOM 753 N N . MET A 1 94 ? -6.243 -4.691 -4.313 1.00 86.75 94 MET A N 1
ATOM 754 C CA . MET A 1 94 ? -5.157 -5.320 -5.090 1.00 86.75 94 MET A CA 1
ATOM 755 C C . MET A 1 94 ? -4.959 -4.731 -6.470 1.00 86.75 94 MET A C 1
ATOM 757 O O . MET A 1 94 ? -3.878 -4.854 -7.038 1.00 86.75 94 MET A O 1
ATOM 761 N N . ASP A 1 95 ? -6.005 -4.113 -6.997 1.00 85.38 95 ASP A N 1
ATOM 762 C CA . ASP A 1 95 ? -5.983 -3.347 -8.230 1.00 85.38 95 ASP A CA 1
ATOM 763 C C . ASP A 1 95 ? -4.877 -2.287 -8.203 1.00 85.38 95 ASP A C 1
ATOM 765 O O . ASP A 1 95 ? -4.099 -2.214 -9.147 1.00 85.38 95 ASP A O 1
ATOM 769 N N . ILE A 1 96 ? -4.698 -1.581 -7.081 1.00 84.62 96 ILE A N 1
ATOM 770 C CA . ILE A 1 96 ? -3.676 -0.530 -6.977 1.00 84.62 96 ILE A CA 1
ATOM 771 C C . ILE A 1 96 ? -2.246 -1.054 -6.777 1.00 84.62 96 ILE A C 1
ATOM 773 O O . ILE A 1 96 ? -1.307 -0.275 -6.863 1.00 84.62 96 ILE A O 1
ATOM 777 N N . ALA A 1 97 ? -2.039 -2.340 -6.470 1.00 78.12 97 ALA A N 1
ATOM 778 C CA . ALA A 1 97 ? -0.694 -2.932 -6.446 1.00 78.12 97 ALA A CA 1
ATOM 779 C C . ALA A 1 97 ? -0.166 -3.235 -7.855 1.00 78.12 97 ALA A C 1
ATOM 781 O O . ALA A 1 97 ? 1.035 -3.404 -8.037 1.00 78.12 97 ALA A O 1
ATOM 782 N N . ASN A 1 98 ? -1.047 -3.378 -8.843 1.00 64.75 98 ASN A N 1
ATOM 783 C CA . ASN A 1 98 ? -0.687 -3.844 -10.181 1.00 64.75 98 ASN A CA 1
ATOM 784 C C . ASN A 1 98 ? -0.860 -2.759 -11.257 1.00 64.75 98 ASN A C 1
ATOM 786 O O . ASN A 1 98 ? -0.961 -3.098 -12.437 1.00 64.75 98 ASN A O 1
ATOM 790 N N . GLU A 1 99 ? -0.933 -1.494 -10.847 1.00 53.84 99 GLU A N 1
ATOM 791 C CA . GLU A 1 99 ? -0.992 -0.328 -11.736 1.00 53.84 99 GLU A CA 1
ATOM 792 C C . GLU A 1 99 ? 0.382 0.337 -11.873 1.00 53.84 99 GLU A C 1
ATOM 794 O O . GLU A 1 99 ? 1.101 0.430 -10.848 1.00 53.84 99 GLU A O 1
#

Organism: Perkinsus olseni (NCBI:txid32597)

Sequence (99 aa):
MSHPRGYSYTFQHRCNRGISRTVRKILDRNVLPGLPEPLQTCVLSPGNDIWSPHEQAKVWNRAKQSAATWQCGVCGKVFKSEHYLDLHMESKHMDIANE

Radius of gyration: 16.66 Å; chains: 1; bounding box: 45×43×41 Å